Protein AF-A0A537PFK3-F1 (afdb_monomer_lite)

Secondary structure (DSSP, 8-state):
-TTSTT--HHHHHHHHHHSTT--EEEE-SSS-EEEE-SS--TTHHHHHTTS----HHHHHHH-SHHHHHHS---SSSEEEEEEETTTEEEEEE-TT-S-GGG--S-SEEEE-----HHHHHHHHHTTS-S-----

Radius of gyration: 18.57 Å; chains: 1; bounding box: 40×32×50 Å

pLDDT: mean 91.66, std 5.17, range [58.5, 97.69]

Structure (mmCIF, N/CA/C/O backbone):
data_AF-A0A537PFK3-F1
#
_entry.id   AF-A0A537PFK3-F1
#
loop_
_atom_site.group_PDB
_atom_site.id
_atom_site.type_symbol
_atom_site.label_atom_id
_atom_site.label_alt_id
_atom_site.label_comp_id
_atom_site.label_asym_id
_atom_site.label_entity_id
_atom_site.label_seq_id
_atom_site.pdbx_PDB_ins_code
_atom_site.Cartn_x
_atom_site.Cartn_y
_atom_site.Cartn_z
_atom_site.occupancy
_atom_site.B_iso_or_equiv
_atom_site.auth_seq_id
_atom_site.auth_comp_id
_atom_site.auth_asym_id
_atom_site.auth_atom_id
_atom_site.pdbx_PDB_model_num
ATOM 1 N N . LYS A 1 1 ? 8.183 2.329 -17.391 1.00 80.69 1 LYS A N 1
ATOM 2 C CA . LYS A 1 1 ? 9.171 3.002 -18.268 1.00 80.69 1 LYS A CA 1
ATOM 3 C C . LYS A 1 1 ? 9.012 4.515 -18.135 1.00 80.69 1 LYS A C 1
ATOM 5 O O . LYS A 1 1 ? 7.921 4.933 -17.769 1.00 80.69 1 LYS A O 1
ATOM 10 N N . GLN A 1 2 ? 10.071 5.296 -18.363 1.00 86.38 2 GLN A N 1
ATOM 11 C CA . GLN A 1 2 ? 10.073 6.755 -18.143 1.00 86.38 2 GLN A CA 1
ATOM 12 C C . GLN A 1 2 ? 9.188 7.530 -19.134 1.00 86.38 2 GLN A C 1
ATOM 14 O O . GLN A 1 2 ? 8.709 8.609 -18.820 1.00 86.38 2 GLN A O 1
ATOM 19 N N . ASP A 1 3 ? 8.950 6.952 -20.307 1.00 89.25 3 ASP A N 1
ATOM 20 C CA . ASP A 1 3 ? 8.106 7.461 -21.391 1.00 89.25 3 ASP A CA 1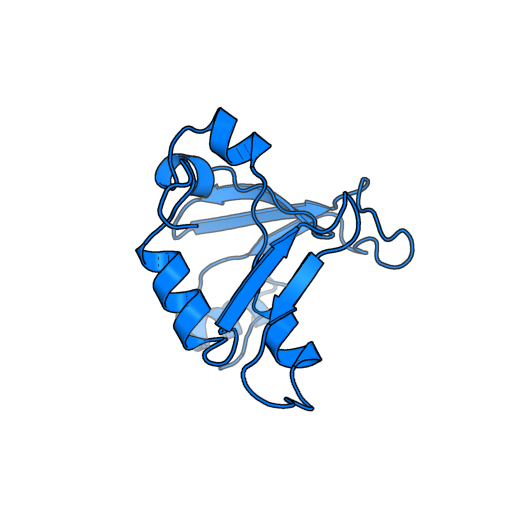
ATOM 21 C C . ASP A 1 3 ? 6.618 7.097 -21.240 1.00 89.25 3 ASP A C 1
ATOM 23 O O . ASP A 1 3 ? 5.791 7.504 -22.052 1.00 89.25 3 ASP A O 1
ATOM 27 N N . ALA A 1 4 ? 6.251 6.316 -20.219 1.00 88.75 4 ALA A N 1
ATOM 28 C CA . ALA A 1 4 ? 4.863 5.933 -20.003 1.00 88.75 4 ALA A CA 1
ATOM 29 C C . ALA A 1 4 ? 4.039 7.130 -19.483 1.00 88.75 4 ALA A C 1
ATOM 31 O O . ALA A 1 4 ? 4.519 7.856 -18.613 1.00 88.75 4 ALA A O 1
ATOM 32 N N . PRO A 1 5 ? 2.776 7.310 -19.917 1.00 88.75 5 PRO A N 1
ATOM 33 C CA . PRO A 1 5 ? 1.929 8.416 -19.455 1.00 88.75 5 PRO A CA 1
ATOM 34 C C . PRO A 1 5 ? 1.646 8.365 -17.945 1.00 88.75 5 PRO A C 1
ATOM 36 O O . PRO A 1 5 ? 1.421 9.392 -17.315 1.00 88.75 5 PRO A O 1
ATOM 39 N N . GLN A 1 6 ? 1.702 7.171 -17.356 1.00 89.75 6 GLN A N 1
ATOM 40 C CA . GLN A 1 6 ? 1.623 6.929 -15.919 1.00 89.75 6 GLN A CA 1
ATOM 41 C C . GLN A 1 6 ? 2.996 6.901 -15.230 1.00 89.75 6 GLN A C 1
ATOM 43 O O . GLN A 1 6 ? 3.135 6.321 -14.160 1.00 89.75 6 GLN A O 1
ATOM 48 N N . PHE A 1 7 ? 4.062 7.436 -15.822 1.00 90.19 7 PHE A N 1
ATOM 49 C CA . PHE A 1 7 ? 5.342 7.474 -15.122 1.00 90.19 7 PHE A CA 1
ATOM 50 C C . PHE A 1 7 ? 5.272 8.437 -13.925 1.00 90.19 7 PHE A C 1
ATOM 52 O O . PHE A 1 7 ? 4.854 9.584 -14.055 1.00 90.19 7 PHE A O 1
ATOM 59 N N . ASP A 1 8 ? 5.668 7.951 -12.750 1.00 89.44 8 ASP A N 1
ATOM 60 C CA . ASP A 1 8 ? 5.728 8.709 -11.500 1.00 89.44 8 ASP A CA 1
ATOM 61 C C . ASP A 1 8 ? 7.193 8.791 -11.046 1.00 89.44 8 ASP A C 1
ATOM 63 O O . ASP A 1 8 ? 7.712 7.803 -10.515 1.00 89.44 8 ASP A O 1
ATOM 67 N N . PRO A 1 9 ? 7.900 9.914 -11.279 1.00 88.94 9 PRO A N 1
ATOM 68 C CA . PRO A 1 9 ? 9.322 10.003 -10.961 1.00 88.94 9 PRO A CA 1
ATOM 69 C C . PRO A 1 9 ? 9.636 9.800 -9.464 1.00 88.94 9 PRO A C 1
ATOM 71 O O . PRO A 1 9 ? 10.529 8.998 -9.170 1.00 88.94 9 PRO A O 1
ATOM 74 N N . PRO A 1 10 ? 8.918 10.436 -8.510 1.00 87.19 10 PRO A N 1
ATOM 75 C CA . PRO A 1 10 ? 9.090 10.157 -7.083 1.00 87.19 10 PRO A CA 1
ATOM 76 C C . PRO A 1 10 ? 8.938 8.677 -6.710 1.00 87.19 10 PRO A C 1
ATOM 78 O O . PRO A 1 10 ? 9.822 8.116 -6.058 1.00 87.19 10 PRO A O 1
ATOM 81 N N . ASN A 1 11 ? 7.856 8.017 -7.137 1.00 85.12 11 ASN A N 1
ATOM 82 C CA . ASN A 1 11 ? 7.638 6.610 -6.781 1.00 85.12 11 ASN A CA 1
ATOM 83 C C . ASN A 1 11 ? 8.605 5.663 -7.511 1.00 85.12 11 ASN A C 1
ATOM 85 O O . ASN A 1 11 ? 9.026 4.655 -6.939 1.00 85.12 11 ASN A O 1
ATOM 89 N N . ALA A 1 12 ? 9.024 5.997 -8.735 1.00 87.06 12 ALA A N 1
ATOM 90 C CA . ALA A 1 12 ? 10.043 5.237 -9.454 1.00 87.06 12 ALA A CA 1
ATOM 91 C C . ALA A 1 12 ? 11.392 5.241 -8.715 1.00 87.06 12 ALA A C 1
ATOM 93 O O . ALA A 1 12 ? 12.040 4.198 -8.635 1.00 87.06 12 ALA A O 1
ATOM 94 N N . ALA A 1 13 ? 11.794 6.372 -8.125 1.00 86.81 13 ALA A N 1
ATOM 95 C CA . ALA A 1 13 ? 13.020 6.450 -7.329 1.00 86.81 13 ALA A CA 1
ATOM 96 C C . ALA A 1 13 ? 12.957 5.557 -6.075 1.00 86.81 13 ALA A C 1
ATOM 98 O O . ALA A 1 13 ? 13.925 4.863 -5.760 1.00 86.81 13 ALA A O 1
ATOM 99 N N . VAL A 1 14 ? 11.804 5.515 -5.396 1.00 86.56 14 VAL A N 1
ATOM 100 C CA . VAL A 1 14 ? 11.582 4.625 -4.241 1.00 86.56 14 VAL A CA 1
ATOM 101 C C . VAL A 1 14 ? 11.668 3.154 -4.649 1.00 86.56 14 VAL A C 1
ATOM 103 O O . VAL A 1 14 ? 12.290 2.363 -3.941 1.00 86.56 14 VAL A O 1
ATOM 106 N N . ALA A 1 15 ? 11.083 2.782 -5.791 1.00 84.50 15 ALA A N 1
ATOM 107 C CA . ALA A 1 15 ? 11.154 1.415 -6.303 1.00 84.50 15 ALA A CA 1
ATOM 108 C C . ALA A 1 15 ? 12.602 0.996 -6.613 1.00 84.50 15 ALA A C 1
ATOM 110 O O . ALA A 1 15 ? 13.032 -0.069 -6.184 1.00 84.50 15 ALA A O 1
ATOM 111 N N . VAL A 1 16 ? 13.391 1.860 -7.264 1.00 85.94 16 VAL A N 1
ATOM 112 C CA . VAL A 1 16 ? 14.818 1.593 -7.537 1.00 85.94 16 VAL A CA 1
ATOM 113 C C . VAL A 1 16 ? 15.623 1.425 -6.244 1.00 85.94 16 VAL A C 1
ATOM 115 O O . VAL A 1 16 ? 16.485 0.554 -6.171 1.00 85.94 16 VAL A O 1
ATOM 118 N N . ALA A 1 17 ? 15.337 2.219 -5.209 1.00 86.88 17 ALA A N 1
ATOM 119 C CA . ALA A 1 17 ? 16.017 2.094 -3.921 1.00 86.88 17 ALA A CA 1
ATOM 120 C C . ALA A 1 17 ? 15.674 0.785 -3.184 1.00 86.88 17 ALA A C 1
ATOM 122 O O . ALA A 1 17 ? 16.525 0.235 -2.485 1.00 86.88 17 ALA A O 1
ATOM 123 N N . ARG A 1 18 ? 14.440 0.284 -3.333 1.00 85.62 18 ARG A N 1
ATOM 124 C CA . ARG A 1 18 ? 13.990 -0.987 -2.737 1.00 85.62 18 ARG A CA 1
ATOM 125 C C . ARG A 1 18 ? 14.503 -2.202 -3.503 1.00 85.62 18 ARG A C 1
ATOM 127 O O . ARG A 1 18 ? 14.882 -3.189 -2.875 1.00 85.62 18 ARG A O 1
ATOM 134 N N . ASP A 1 19 ? 14.580 -2.090 -4.827 1.00 86.44 19 ASP A N 1
ATOM 135 C CA . ASP A 1 19 ? 14.958 -3.172 -5.731 1.00 86.44 19 ASP A CA 1
ATOM 136 C C . ASP A 1 19 ? 16.200 -2.843 -6.587 1.00 86.44 19 ASP A C 1
ATOM 138 O O . ASP A 1 19 ? 16.141 -2.885 -7.819 1.00 86.44 19 ASP A O 1
ATOM 142 N N . PRO A 1 20 ? 17.368 -2.558 -5.973 1.00 87.12 20 PRO A N 1
ATOM 143 C CA . PRO A 1 20 ? 18.517 -1.963 -6.670 1.00 87.12 20 PRO A CA 1
ATOM 144 C C . PRO A 1 20 ? 19.192 -2.882 -7.693 1.00 87.12 20 PRO A C 1
ATOM 146 O O . PRO A 1 20 ? 20.038 -2.437 -8.464 1.00 87.12 20 PRO A O 1
ATOM 149 N N . TYR A 1 21 ? 18.866 -4.174 -7.689 1.00 88.88 21 TYR A N 1
ATOM 150 C CA . TYR A 1 21 ? 19.472 -5.154 -8.586 1.00 88.88 21 TYR A CA 1
ATOM 151 C C . TYR A 1 21 ? 18.620 -5.478 -9.815 1.00 88.88 21 TYR A C 1
ATOM 153 O O . TYR A 1 21 ? 19.092 -6.217 -10.678 1.00 88.88 21 TYR A O 1
ATOM 161 N N . VAL A 1 22 ? 17.404 -4.932 -9.921 1.00 89.94 22 VAL A N 1
ATOM 162 C CA . VAL A 1 22 ? 16.589 -5.078 -11.131 1.00 89.94 22 VAL A CA 1
ATOM 163 C C . VAL A 1 22 ? 17.219 -4.234 -12.241 1.00 89.94 22 VAL A C 1
ATOM 165 O O . VAL A 1 22 ? 17.081 -3.014 -12.270 1.00 89.94 22 VAL A O 1
ATOM 168 N N . ALA A 1 23 ? 17.926 -4.889 -13.161 1.00 90.31 23 ALA A N 1
ATOM 169 C CA . ALA A 1 23 ? 18.594 -4.246 -14.295 1.00 90.31 23 ALA A CA 1
ATOM 170 C C . ALA A 1 23 ? 17.635 -3.967 -15.461 1.00 90.31 23 ALA A C 1
ATOM 172 O O . ALA A 1 23 ? 17.873 -3.072 -16.271 1.00 90.31 23 ALA A O 1
ATOM 173 N N . GLY A 1 24 ? 16.544 -4.724 -15.559 1.00 89.75 24 GLY A N 1
ATOM 174 C CA . GLY A 1 24 ? 15.538 -4.527 -16.592 1.00 89.75 24 GLY A CA 1
ATOM 175 C C 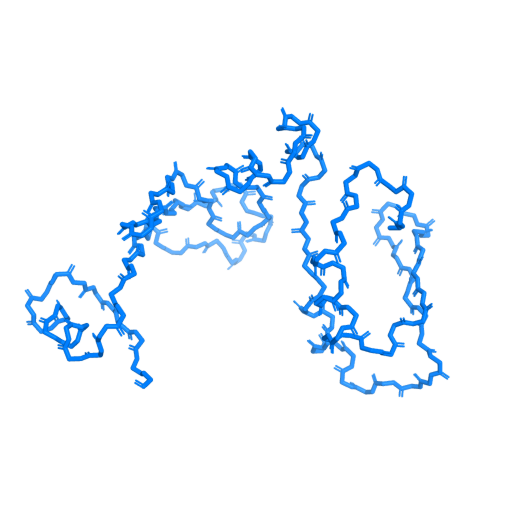. GLY A 1 24 ? 14.324 -5.419 -16.395 1.00 89.75 24 GLY A C 1
ATOM 176 O O . GLY A 1 24 ? 14.346 -6.365 -15.612 1.00 89.75 24 GLY A O 1
ATOM 177 N N . TYR A 1 25 ? 13.255 -5.112 -17.120 1.00 91.69 25 TYR A N 1
ATOM 178 C CA . TYR A 1 25 ? 12.056 -5.936 -17.170 1.00 91.69 25 TYR A CA 1
ATOM 179 C C . TYR A 1 25 ? 11.388 -5.823 -18.538 1.00 91.69 25 TYR A C 1
ATOM 181 O O . TYR A 1 25 ? 11.443 -4.772 -19.188 1.00 91.69 25 TYR A O 1
ATOM 189 N N . ARG A 1 26 ? 10.718 -6.890 -18.972 1.00 93.94 26 ARG A N 1
ATOM 190 C CA . ARG A 1 26 ? 9.884 -6.873 -20.179 1.00 93.94 26 ARG A CA 1
ATOM 191 C C . ARG A 1 26 ? 8.694 -7.813 -20.053 1.00 93.94 26 ARG A C 1
ATOM 193 O O . ARG A 1 26 ? 8.761 -8.841 -19.387 1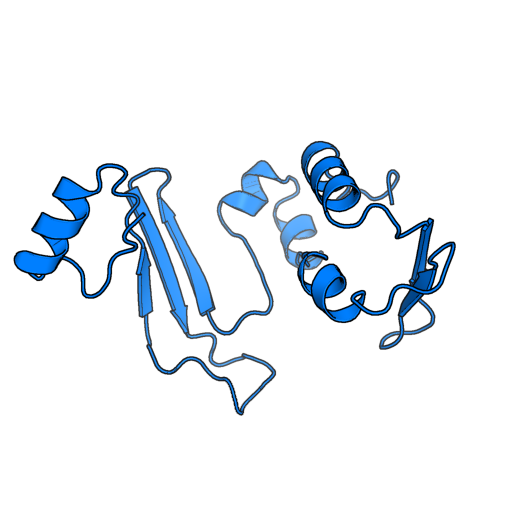.00 93.94 26 ARG A O 1
ATOM 200 N N . LYS A 1 27 ? 7.605 -7.452 -20.731 1.00 94.50 27 LYS A N 1
ATOM 201 C CA . LYS A 1 27 ? 6.480 -8.356 -20.978 1.00 94.50 27 LYS A CA 1
ATOM 202 C C . LYS A 1 27 ? 6.936 -9.417 -21.983 1.00 94.50 27 LYS A C 1
ATOM 204 O O . LYS A 1 27 ? 7.484 -9.047 -23.022 1.00 94.50 27 LYS A O 1
ATOM 209 N N . ILE A 1 28 ? 6.709 -10.690 -21.672 1.00 97.62 28 ILE A N 1
ATOM 210 C CA . ILE A 1 28 ? 6.894 -11.801 -22.615 1.00 97.62 28 ILE A CA 1
ATOM 211 C C . ILE A 1 28 ? 5.546 -12.127 -23.265 1.00 97.62 28 ILE A C 1
ATOM 213 O O . ILE A 1 28 ? 5.433 -12.103 -24.487 1.00 97.62 28 ILE A O 1
ATOM 217 N N . ASP A 1 29 ? 4.509 -12.313 -22.445 1.00 96.56 29 ASP A N 1
ATOM 218 C CA . ASP A 1 29 ? 3.119 -12.521 -22.863 1.00 96.56 29 ASP A CA 1
ATOM 219 C C . ASP A 1 29 ? 2.147 -11.966 -21.797 1.00 96.56 29 ASP A C 1
ATOM 221 O O . ASP A 1 29 ? 2.545 -11.164 -20.950 1.00 96.56 29 ASP A O 1
ATOM 225 N N . ASP A 1 30 ? 0.857 -12.304 -21.871 1.00 95.25 30 ASP A N 1
ATOM 226 C CA . ASP A 1 30 ? -0.178 -11.774 -20.969 1.00 95.25 30 ASP A CA 1
ATOM 227 C C . ASP A 1 30 ? -0.044 -12.234 -19.508 1.00 95.25 30 ASP A C 1
ATOM 229 O O . ASP A 1 30 ? -0.539 -11.547 -18.614 1.00 95.25 30 ASP A O 1
ATOM 233 N N . TRP A 1 31 ? 0.653 -13.343 -19.258 1.00 95.38 31 TRP A N 1
ATOM 234 C CA . TRP A 1 31 ? 0.829 -13.944 -17.931 1.00 95.38 31 TRP A CA 1
ATOM 235 C C . TRP A 1 31 ? 2.296 -14.086 -17.516 1.00 95.38 31 TRP A C 1
ATOM 237 O O . TRP A 1 31 ? 2.579 -14.467 -16.380 1.00 95.38 31 TRP A O 1
ATOM 247 N N . THR A 1 32 ? 3.225 -13.730 -18.403 1.00 95.69 32 THR A N 1
ATOM 248 C CA . THR A 1 32 ? 4.661 -13.884 -18.188 1.00 95.69 32 THR A CA 1
ATOM 249 C C . THR A 1 32 ? 5.386 -12.550 -18.314 1.00 95.69 32 THR A C 1
ATOM 251 O O . THR A 1 32 ? 5.328 -11.860 -19.339 1.00 95.69 32 THR A O 1
ATOM 254 N N . ILE A 1 33 ? 6.154 -12.220 -17.279 1.00 94.19 33 ILE A N 1
ATOM 255 C CA . ILE A 1 33 ? 7.132 -11.133 -17.297 1.00 94.19 33 ILE A CA 1
ATOM 256 C C . ILE A 1 33 ? 8.534 -11.700 -17.099 1.00 94.19 33 ILE A C 1
ATOM 258 O O . ILE A 1 33 ? 8.733 -12.665 -16.364 1.00 94.19 33 ILE A O 1
ATOM 262 N N . GLU A 1 34 ? 9.512 -11.070 -17.732 1.00 94.31 34 GLU A N 1
ATOM 263 C CA . GLU A 1 34 ? 10.926 -11.305 -17.467 1.00 94.31 34 GLU A CA 1
ATOM 264 C C . GLU A 1 34 ? 11.466 -10.143 -16.634 1.00 94.31 34 GLU A C 1
ATOM 266 O O . GLU A 1 34 ? 11.217 -8.978 -16.955 1.00 94.31 34 GLU A O 1
ATOM 271 N N . ILE A 1 35 ? 12.216 -10.467 -15.580 1.00 93.12 35 ILE A N 1
ATOM 272 C CA . ILE A 1 35 ? 12.969 -9.509 -14.771 1.00 93.12 35 ILE A CA 1
ATOM 273 C C . ILE A 1 35 ? 14.440 -9.914 -14.839 1.00 93.12 35 ILE A C 1
ATOM 275 O O . ILE A 1 35 ? 14.811 -11.020 -14.444 1.00 93.12 35 ILE A O 1
ATOM 279 N N . ALA A 1 36 ? 15.273 -9.020 -15.361 1.00 93.56 36 ALA A N 1
ATOM 280 C CA . ALA A 1 36 ? 16.700 -9.236 -15.526 1.00 93.56 36 ALA A CA 1
ATOM 281 C C . ALA A 1 36 ? 17.457 -8.707 -14.305 1.00 93.56 36 ALA A C 1
ATOM 283 O O . ALA A 1 36 ? 17.327 -7.539 -13.939 1.00 93.56 36 ALA A O 1
ATOM 284 N N . ASN A 1 37 ? 18.293 -9.562 -13.720 1.00 92.62 37 ASN A N 1
ATOM 285 C CA . ASN A 1 37 ? 19.215 -9.215 -12.644 1.00 92.62 37 ASN A CA 1
ATOM 286 C C . ASN A 1 37 ? 20.654 -9.464 -13.128 1.00 92.62 37 ASN A C 1
ATOM 288 O O . ASN A 1 37 ? 20.893 -10.467 -13.801 1.00 92.62 37 ASN A O 1
ATOM 292 N N . PRO A 1 38 ? 21.638 -8.618 -12.774 1.00 92.88 38 PRO A N 1
ATOM 293 C CA . PRO A 1 38 ? 23.018 -8.754 -13.253 1.00 92.88 38 PRO A CA 1
ATOM 294 C C . PRO A 1 38 ? 23.760 -9.943 -12.622 1.00 92.88 38 PRO A C 1
ATOM 296 O O . PRO A 1 38 ? 24.855 -10.296 -13.050 1.00 92.88 38 PRO A O 1
ATOM 299 N N . ARG A 1 39 ? 23.190 -10.543 -11.573 1.00 91.94 39 ARG A N 1
ATOM 300 C CA . ARG A 1 39 ? 23.730 -11.688 -10.835 1.00 91.94 39 ARG A CA 1
ATOM 301 C C . ARG A 1 39 ? 22.591 -12.480 -10.183 1.00 91.94 39 ARG A C 1
ATOM 303 O O . ARG A 1 39 ? 21.509 -11.920 -10.008 1.00 91.94 39 ARG A O 1
ATOM 310 N N . PRO A 1 40 ? 22.818 -13.735 -9.758 1.00 92.25 40 PRO A N 1
ATOM 311 C CA . PRO A 1 40 ? 21.857 -14.471 -8.942 1.00 92.25 40 PRO A CA 1
ATOM 312 C C . PRO A 1 40 ? 21.548 -13.757 -7.616 1.00 92.25 40 PRO A C 1
ATOM 314 O O . PRO A 1 40 ? 22.453 -13.274 -6.929 1.00 92.25 40 PRO A O 1
ATOM 317 N N . ILE A 1 41 ? 20.264 -13.716 -7.245 1.00 91.62 41 ILE A N 1
ATOM 318 C CA . ILE A 1 41 ? 19.765 -13.104 -6.005 1.00 91.62 41 ILE A CA 1
ATOM 319 C C . ILE A 1 41 ? 18.828 -14.105 -5.326 1.00 91.62 41 ILE A C 1
ATOM 321 O O . ILE A 1 41 ? 17.664 -14.234 -5.696 1.00 91.62 41 ILE A O 1
ATOM 325 N N . SER A 1 42 ? 19.327 -14.824 -4.321 1.00 92.56 42 SER A N 1
ATOM 326 C CA . SER A 1 42 ? 18.564 -15.878 -3.631 1.00 92.56 42 SER A CA 1
ATOM 327 C C . SER A 1 42 ? 17.318 -15.360 -2.907 1.00 92.56 42 SER A C 1
ATOM 329 O O . SER A 1 42 ? 16.325 -16.070 -2.796 1.00 92.56 42 SER A O 1
ATOM 331 N N . TYR A 1 43 ? 17.344 -14.111 -2.443 1.00 91.00 43 TYR A N 1
ATOM 332 C CA . TYR A 1 43 ? 16.240 -13.474 -1.726 1.00 91.00 43 TYR A CA 1
ATOM 333 C C . TYR A 1 43 ? 15.323 -12.638 -2.638 1.00 91.00 43 TYR A C 1
ATOM 335 O O . TYR A 1 43 ? 14.469 -11.904 -2.136 1.00 91.00 43 TYR A O 1
ATOM 343 N N . PHE A 1 44 ? 15.458 -12.769 -3.966 1.00 89.31 44 PHE A N 1
ATOM 344 C CA . PHE A 1 44 ? 14.629 -12.056 -4.940 1.00 89.31 44 PHE A CA 1
ATOM 345 C C . PHE A 1 44 ? 13.115 -12.208 -4.706 1.00 89.31 44 PHE A C 1
ATOM 347 O O . PHE A 1 44 ? 12.423 -11.201 -4.818 1.00 89.31 44 PHE A O 1
ATOM 354 N N . PRO A 1 45 ? 12.566 -13.377 -4.309 1.00 90.19 45 PRO A N 1
ATOM 355 C CA . PRO A 1 45 ? 11.134 -13.482 -4.018 1.00 90.19 45 PRO A CA 1
ATOM 356 C C . PRO A 1 45 ? 10.644 -12.512 -2.934 1.00 90.19 45 PRO A C 1
ATOM 358 O O . PRO A 1 45 ? 9.533 -12.003 -3.03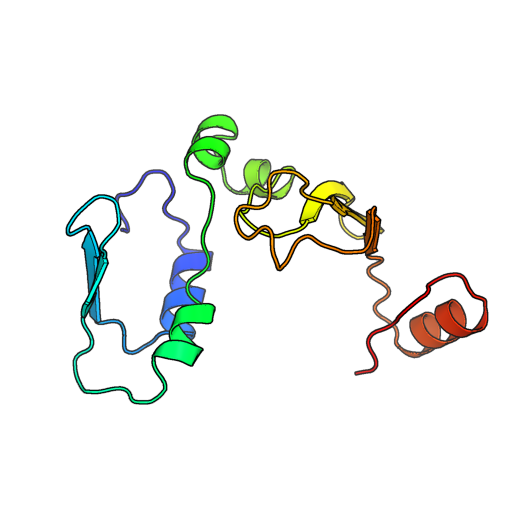2 1.00 90.19 45 PRO A O 1
ATOM 361 N N . ASN A 1 46 ? 11.476 -12.213 -1.930 1.00 90.06 46 ASN A N 1
ATOM 362 C CA . ASN A 1 46 ? 11.139 -11.218 -0.910 1.00 90.06 46 ASN A CA 1
ATOM 363 C C . ASN A 1 46 ? 11.218 -9.796 -1.474 1.00 90.06 46 ASN A C 1
ATOM 365 O O . ASN A 1 46 ? 10.333 -8.988 -1.208 1.00 90.06 46 ASN A O 1
ATOM 369 N N . MET A 1 47 ? 12.238 -9.504 -2.288 1.00 87.44 47 MET A N 1
ATOM 370 C CA . MET A 1 47 ? 12.364 -8.221 -2.993 1.00 87.44 47 MET A CA 1
ATOM 371 C C . MET A 1 47 ? 11.151 -7.951 -3.890 1.00 87.44 47 MET A C 1
ATOM 373 O O . MET A 1 47 ? 10.525 -6.907 -3.781 1.00 87.44 47 MET A O 1
ATOM 377 N N . ALA A 1 48 ? 10.720 -8.945 -4.669 1.00 87.69 48 ALA A N 1
ATOM 378 C CA . ALA A 1 48 ? 9.604 -8.827 -5.604 1.00 87.69 48 ALA A CA 1
ATOM 379 C C . ALA A 1 48 ? 8.279 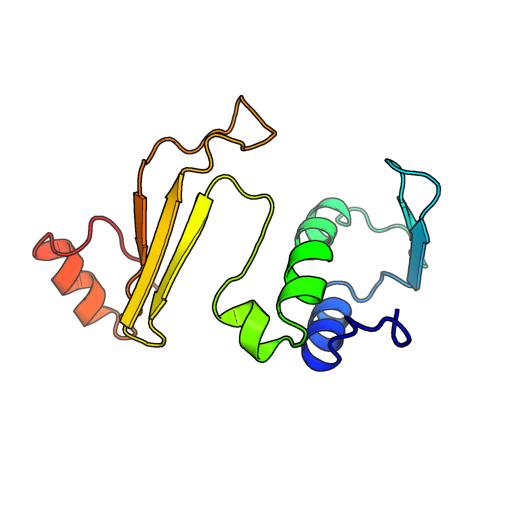-8.378 -4.953 1.00 87.69 48 ALA A C 1
ATOM 381 O O . ALA A 1 48 ? 7.437 -7.798 -5.634 1.00 87.69 48 ALA A O 1
ATOM 382 N N . THR A 1 49 ? 8.092 -8.590 -3.643 1.00 89.06 49 THR A N 1
ATOM 383 C CA . THR A 1 49 ? 6.916 -8.085 -2.904 1.00 89.06 49 THR A CA 1
ATOM 384 C C . THR A 1 49 ? 6.856 -6.556 -2.809 1.00 89.06 49 THR A C 1
ATOM 386 O O . THR A 1 49 ? 5.784 -5.996 -2.578 1.00 89.06 49 THR A O 1
ATOM 389 N N . TRP A 1 50 ? 7.983 -5.878 -3.033 1.00 85.44 50 TRP A N 1
ATOM 390 C CA . TRP A 1 50 ? 8.102 -4.421 -3.061 1.00 85.44 50 TRP A CA 1
ATOM 391 C C . TRP A 1 50 ? 7.883 -3.810 -4.446 1.00 85.44 50 TRP A C 1
ATOM 393 O O . TRP A 1 50 ? 7.774 -2.586 -4.557 1.00 85.44 50 TRP A O 1
ATOM 403 N N . ILE A 1 51 ? 7.702 -4.642 -5.475 1.00 85.69 51 ILE A N 1
ATOM 404 C CA . ILE A 1 51 ? 7.211 -4.209 -6.781 1.00 85.69 51 ILE A CA 1
ATOM 405 C C . ILE A 1 51 ? 5.710 -3.944 -6.633 1.00 85.69 51 ILE A C 1
ATOM 407 O O . ILE A 1 51 ? 4.877 -4.848 -6.682 1.00 85.69 51 ILE A O 1
ATOM 411 N N . LEU A 1 52 ? 5.349 -2.684 -6.399 1.00 84.38 52 LEU A N 1
ATOM 412 C CA . LEU A 1 52 ? 3.960 -2.281 -6.178 1.00 84.38 52 LEU A CA 1
ATOM 413 C C . LEU A 1 52 ? 3.205 -2.136 -7.503 1.00 84.38 52 LEU A C 1
ATOM 415 O O . LEU A 1 52 ? 3.737 -1.647 -8.498 1.00 84.38 52 LEU A O 1
ATOM 419 N N . HIS A 1 53 ? 1.943 -2.562 -7.504 1.00 84.94 53 HIS A N 1
ATOM 420 C CA . HIS A 1 53 ? 1.100 -2.607 -8.695 1.00 84.94 53 HIS A CA 1
ATOM 421 C C . HIS A 1 53 ? -0.028 -1.582 -8.578 1.00 84.94 53 HIS A C 1
ATOM 423 O O . HIS A 1 53 ? -0.678 -1.468 -7.538 1.00 84.94 53 HIS A O 1
ATOM 429 N N . VAL A 1 54 ? -0.287 -0.864 -9.667 1.00 84.38 54 VAL A N 1
ATOM 430 C CA . VAL A 1 54 ? -1.317 0.179 -9.763 1.00 84.38 54 VAL A CA 1
ATOM 431 C C . VAL A 1 54 ? -2.216 -0.102 -10.958 1.00 84.38 54 VAL A C 1
ATOM 433 O O . VAL A 1 54 ? -1.744 -0.560 -11.998 1.00 84.38 54 VAL A O 1
ATOM 436 N N . SER A 1 55 ? -3.518 0.155 -10.822 1.00 89.06 55 SER A N 1
ATOM 437 C CA . SER A 1 55 ? -4.471 -0.061 -11.914 1.00 89.06 55 SER A CA 1
ATOM 438 C C . SER A 1 55 ? -4.280 0.982 -13.027 1.00 89.06 55 SER A C 1
ATOM 440 O O . SER A 1 55 ? -4.579 2.161 -12.801 1.00 89.06 55 SER A O 1
ATOM 442 N N . PRO A 1 56 ? -3.856 0.585 -14.246 1.00 88.19 56 PRO A N 1
ATOM 443 C CA . PRO A 1 56 ? -3.713 1.522 -15.360 1.00 88.19 56 PRO A CA 1
ATOM 444 C C . PRO A 1 56 ? -5.068 2.101 -15.782 1.00 88.19 56 PRO A C 1
ATOM 446 O O . PRO A 1 56 ? -5.154 3.269 -16.147 1.00 88.19 56 PRO A O 1
ATOM 449 N N . THR A 1 57 ? -6.147 1.321 -15.663 1.00 92.19 57 THR A N 1
ATOM 450 C CA . THR A 1 57 ? -7.515 1.781 -15.932 1.00 92.19 57 THR A CA 1
ATOM 451 C C . THR A 1 57 ? -7.938 2.885 -14.971 1.00 92.19 57 THR A C 1
ATOM 453 O O . THR A 1 57 ? -8.594 3.833 -15.391 1.00 92.19 57 THR A O 1
ATOM 456 N N . GLN A 1 58 ? -7.576 2.783 -13.688 1.00 92.19 58 GLN A N 1
ATOM 457 C CA . GLN A 1 58 ? -7.913 3.826 -12.723 1.00 92.19 58 GLN A CA 1
ATOM 458 C C . GLN A 1 58 ? -7.092 5.092 -12.971 1.00 92.19 58 GLN A C 1
ATOM 460 O O . GLN A 1 58 ? -7.665 6.175 -12.977 1.00 92.19 58 GLN A O 1
ATOM 465 N N . PHE A 1 59 ? -5.795 4.963 -13.266 1.00 92.69 59 PHE A N 1
ATOM 466 C CA . PHE A 1 59 ? -4.974 6.115 -13.642 1.00 92.69 59 PHE A CA 1
ATOM 467 C C . PHE A 1 59 ? -5.508 6.817 -14.899 1.00 92.69 59 PHE A C 1
ATOM 469 O O . PHE A 1 59 ? -5.639 8.036 -14.910 1.00 92.69 59 PHE A O 1
ATOM 476 N N . ALA A 1 60 ? -5.895 6.063 -15.933 1.00 93.25 60 ALA A N 1
ATOM 477 C CA . ALA A 1 60 ? -6.482 6.629 -17.148 1.00 93.25 60 ALA A CA 1
ATOM 478 C C . ALA A 1 60 ? -7.796 7.386 -16.880 1.00 93.25 60 ALA A C 1
ATOM 480 O O . ALA A 1 60 ? -8.073 8.382 -17.540 1.00 93.25 60 ALA A O 1
ATOM 481 N N . LYS A 1 61 ? -8.593 6.939 -15.899 1.00 93.81 61 LYS A N 1
ATOM 482 C CA . LYS A 1 61 ? -9.820 7.630 -15.473 1.00 93.81 61 LYS A CA 1
ATOM 483 C C . LYS A 1 61 ? -9.537 8.912 -14.691 1.00 93.81 61 LYS A C 1
ATOM 485 O O . LYS A 1 61 ? -10.273 9.878 -14.852 1.00 93.81 61 LYS A O 1
ATOM 490 N N . THR A 1 62 ? -8.523 8.919 -13.824 1.00 92.50 62 THR A N 1
ATOM 491 C CA . THR A 1 62 ? -8.219 10.070 -12.957 1.00 92.50 62 THR A CA 1
ATOM 492 C C . THR A 1 62 ? -7.293 11.094 -13.612 1.00 92.50 62 THR A C 1
ATOM 494 O O . THR A 1 62 ? -7.270 12.247 -13.191 1.00 92.50 62 THR A O 1
ATOM 497 N N . GLY A 1 63 ? -6.502 10.691 -14.609 1.00 91.12 63 GLY A N 1
ATOM 498 C CA . GLY A 1 63 ? -5.619 11.555 -15.402 1.00 91.12 63 GLY A CA 1
ATOM 499 C C . GLY A 1 63 ? -4.401 12.120 -14.659 1.00 91.12 63 GLY A C 1
ATOM 500 O O . GLY A 1 63 ? -3.524 12.708 -15.284 1.00 91.12 63 GLY A O 1
ATOM 501 N N . SER A 1 64 ? -4.318 11.952 -13.338 1.00 92.00 64 SER A N 1
ATOM 502 C CA . SER A 1 64 ? -3.178 12.374 -12.522 1.00 92.00 64 SER A CA 1
ATOM 503 C C . SER A 1 64 ? -3.017 11.506 -11.274 1.00 92.00 64 SER A C 1
ATOM 505 O O . SER A 1 64 ? -3.978 10.902 -10.784 1.00 92.00 64 SER A O 1
ATOM 507 N N . TRP A 1 65 ? -1.802 11.496 -10.720 1.00 89.81 65 TRP A N 1
ATOM 508 C CA . TRP A 1 65 ? -1.487 10.810 -9.464 1.00 89.81 65 TRP A CA 1
ATOM 509 C C . TRP A 1 65 ? -2.161 11.442 -8.240 1.00 89.81 65 TRP A C 1
ATOM 511 O O . TRP A 1 65 ? -2.533 10.728 -7.310 1.00 89.81 65 TRP A O 1
ATOM 521 N N . ALA A 1 66 ? -2.390 12.758 -8.258 1.00 88.88 66 ALA A N 1
ATOM 522 C CA . ALA A 1 66 ? -3.094 13.462 -7.187 1.00 88.88 66 ALA A CA 1
ATOM 523 C C . ALA A 1 66 ? -4.567 13.032 -7.090 1.00 88.88 66 ALA A C 1
ATOM 525 O O . ALA A 1 66 ? -5.059 12.753 -5.997 1.00 88.88 66 ALA A O 1
ATOM 526 N N . GLU A 1 67 ? -5.260 12.920 -8.227 1.00 89.25 67 GLU A N 1
ATOM 527 C CA . GLU A 1 67 ? -6.641 12.424 -8.254 1.00 89.25 67 GLU A CA 1
ATOM 528 C C . GLU A 1 67 ? -6.708 10.907 -8.030 1.00 89.25 67 GLU A C 1
ATOM 530 O O . GLU A 1 67 ? -7.606 10.429 -7.335 1.00 89.25 67 GLU A O 1
ATOM 535 N N . PHE A 1 68 ? -5.723 10.144 -8.522 1.00 89.56 68 PHE A N 1
ATOM 536 C CA . PHE A 1 68 ? -5.612 8.711 -8.226 1.00 89.56 68 PHE A CA 1
ATOM 537 C C . PHE A 1 68 ? -5.541 8.451 -6.716 1.00 89.56 68 PHE A C 1
ATOM 539 O O . PHE A 1 68 ? -6.225 7.562 -6.215 1.00 89.56 68 PHE A O 1
ATOM 546 N N . ALA A 1 69 ? -4.760 9.241 -5.973 1.00 85.06 69 ALA A N 1
ATOM 547 C CA . ALA A 1 69 ? -4.589 9.074 -4.530 1.00 85.06 69 ALA A CA 1
ATOM 548 C C . ALA A 1 69 ? -5.888 9.262 -3.722 1.00 85.06 69 ALA A C 1
ATOM 550 O O . ALA A 1 69 ? -5.997 8.739 -2.613 1.00 85.06 69 ALA A O 1
ATOM 551 N N . LYS A 1 70 ? -6.886 9.970 -4.266 1.00 84.44 70 LYS A N 1
ATOM 552 C CA . LYS A 1 70 ? -8.203 10.144 -3.626 1.00 84.44 70 LYS A CA 1
ATOM 553 C C . LYS A 1 70 ? -9.118 8.934 -3.817 1.00 84.44 70 LYS A C 1
ATOM 555 O O . LYS A 1 70 ? -10.004 8.707 -2.998 1.00 84.44 70 LYS A O 1
ATOM 560 N N . ALA A 1 71 ? -8.906 8.166 -4.883 1.00 84.00 71 ALA A N 1
ATOM 561 C CA . ALA A 1 71 ? -9.678 6.973 -5.216 1.00 84.00 71 ALA A CA 1
ATOM 562 C C . ALA A 1 71 ? -8.751 5.864 -5.752 1.00 84.00 71 ALA A C 1
ATOM 564 O O . ALA A 1 71 ? -8.831 5.503 -6.932 1.00 84.00 71 ALA A O 1
ATOM 565 N N . PRO A 1 72 ? -7.835 5.339 -4.919 1.00 84.75 72 PRO A N 1
ATOM 566 C CA . PRO A 1 72 ? -6.862 4.355 -5.366 1.00 84.75 72 PRO A CA 1
ATOM 567 C C . PRO A 1 72 ? -7.542 3.016 -5.670 1.00 84.75 72 PRO A C 1
ATOM 569 O O . PRO A 1 72 ? -8.446 2.578 -4.957 1.00 84.75 72 PRO A O 1
ATOM 572 N N . ALA A 1 73 ? -7.064 2.330 -6.708 1.00 88.56 73 ALA A N 1
ATOM 573 C CA . ALA A 1 73 ? -7.532 0.997 -7.074 1.00 88.56 73 ALA A CA 1
ATOM 574 C C . ALA A 1 73 ? -6.371 -0.003 -7.066 1.00 88.56 73 ALA A C 1
ATOM 576 O O . ALA A 1 73 ? -5.402 0.148 -7.814 1.00 88.56 73 ALA A O 1
ATOM 577 N N . GLY A 1 74 ? -6.508 -1.037 -6.236 1.00 89.38 74 GLY A N 1
ATOM 578 C CA . GLY A 1 74 ? -5.586 -2.166 -6.140 1.00 89.38 74 GLY A CA 1
ATOM 579 C C . GLY A 1 74 ? -6.304 -3.503 -6.321 1.00 89.38 74 GLY A C 1
ATOM 580 O O . GLY A 1 74 ? -7.521 -3.554 -6.494 1.00 89.38 74 GLY A O 1
ATOM 581 N N . SER A 1 75 ? -5.543 -4.593 -6.264 1.00 91.88 75 SER A N 1
ATOM 582 C CA . SER A 1 75 ? -6.039 -5.964 -6.447 1.00 91.88 75 SER A CA 1
ATOM 583 C C . SER A 1 75 ? -6.217 -6.740 -5.138 1.00 91.88 75 SER A C 1
ATOM 585 O O . SER A 1 75 ? -6.478 -7.936 -5.189 1.00 91.88 75 SER A O 1
ATOM 587 N N . GLY A 1 76 ? -6.064 -6.088 -3.980 1.00 93.25 76 GLY A N 1
ATOM 588 C CA . GLY A 1 76 ? -6.073 -6.724 -2.661 1.00 93.25 76 GLY A CA 1
ATOM 589 C C . GLY A 1 76 ? -7.452 -7.192 -2.158 1.00 93.25 76 GLY A C 1
ATOM 590 O O . GLY A 1 76 ? -8.483 -6.934 -2.791 1.00 93.25 76 GLY A O 1
ATOM 591 N N . PRO A 1 77 ? -7.489 -7.856 -0.984 1.00 96.06 77 PRO A N 1
ATOM 592 C CA . PRO A 1 77 ? -8.715 -8.393 -0.384 1.00 96.06 77 PRO A CA 1
ATOM 593 C C . PRO A 1 77 ? -9.621 -7.321 0.248 1.00 96.06 77 PRO A C 1
ATOM 595 O O . PRO A 1 77 ? -10.752 -7.621 0.628 1.00 96.06 77 PRO A O 1
ATOM 598 N N . PHE A 1 78 ? -9.151 -6.074 0.331 1.00 95.94 78 PHE A N 1
ATOM 599 C CA . PHE A 1 78 ? -9.926 -4.907 0.738 1.00 95.94 78 PHE A CA 1
ATOM 600 C C . PHE A 1 78 ? -9.836 -3.803 -0.322 1.00 95.94 78 PHE A C 1
ATOM 602 O O . PHE A 1 78 ? -8.801 -3.631 -0.968 1.00 95.94 78 PHE A O 1
ATOM 609 N N . LYS A 1 79 ? -10.916 -3.035 -0.473 1.00 93.75 79 LYS A N 1
ATOM 610 C CA . LYS A 1 79 ? -11.020 -1.838 -1.318 1.00 93.75 79 LYS A CA 1
ATOM 611 C C . LYS A 1 79 ? -11.090 -0.609 -0.421 1.00 93.75 79 LYS A C 1
ATOM 613 O O . LYS A 1 79 ? -11.853 -0.620 0.537 1.00 93.75 79 LYS A O 1
ATOM 618 N N . ILE A 1 80 ? -10.355 0.454 -0.740 1.00 92.38 80 ILE A N 1
ATOM 619 C CA . ILE A 1 80 ? -10.529 1.749 -0.067 1.00 92.38 80 ILE A CA 1
ATOM 620 C C . ILE A 1 80 ? -11.837 2.366 -0.576 1.00 92.38 80 ILE A C 1
ATOM 622 O O . ILE A 1 80 ? -11.983 2.596 -1.774 1.00 92.38 80 ILE A O 1
ATOM 626 N N . THR A 1 81 ? -12.793 2.602 0.321 1.00 92.25 81 THR A N 1
ATOM 627 C CA . THR A 1 81 ? -14.106 3.187 -0.008 1.00 92.25 81 THR A CA 1
ATOM 628 C C . THR A 1 81 ? -14.220 4.649 0.397 1.00 92.25 81 THR A C 1
ATOM 630 O O . THR A 1 81 ? -15.037 5.373 -0.159 1.00 92.25 81 THR A O 1
ATOM 633 N N . GLU A 1 82 ? -13.424 5.092 1.371 1.00 91.06 82 GLU A N 1
ATOM 634 C CA . GLU A 1 82 ? -13.350 6.495 1.775 1.00 91.06 82 GLU A CA 1
ATOM 635 C C . GLU A 1 82 ? -11.938 6.809 2.269 1.00 91.06 82 GLU A C 1
ATOM 637 O O . GLU A 1 82 ? -11.371 6.051 3.057 1.00 91.06 82 GLU A O 1
ATOM 642 N N . PHE A 1 83 ? -11.384 7.940 1.843 1.00 89.25 83 PHE A N 1
ATOM 643 C CA . PHE A 1 83 ? -10.118 8.446 2.352 1.00 89.25 83 PHE A CA 1
ATOM 644 C C . PHE A 1 83 ? -10.284 9.911 2.748 1.00 89.25 83 PHE A C 1
ATOM 646 O O . PHE A 1 83 ? -10.492 10.777 1.899 1.00 89.25 83 PHE A O 1
ATOM 653 N N . LYS A 1 84 ? -10.207 10.181 4.052 1.00 89.31 84 LYS A N 1
ATOM 654 C CA . LYS A 1 84 ? -10.224 11.526 4.628 1.00 89.31 84 LYS A CA 1
ATOM 655 C C . LYS A 1 84 ? -8.818 11.831 5.142 1.00 89.31 84 LYS A C 1
ATOM 657 O O . LYS A 1 84 ? -8.447 11.328 6.208 1.00 89.31 84 LYS A O 1
ATOM 662 N N . PRO A 1 85 ? -8.016 12.623 4.407 1.00 87.25 85 PRO A N 1
ATOM 663 C CA . PRO A 1 85 ? -6.644 12.926 4.795 1.00 87.25 85 PRO A CA 1
ATOM 664 C C . PRO A 1 85 ? -6.551 13.391 6.250 1.00 87.25 85 PRO A C 1
ATOM 666 O O . PRO A 1 85 ? -7.308 14.262 6.670 1.00 87.25 85 PRO A O 1
ATOM 669 N N . ARG A 1 86 ? -5.613 12.810 7.010 1.00 88.88 86 ARG A N 1
ATOM 670 C CA . ARG A 1 86 ? -5.376 13.090 8.444 1.00 88.88 86 ARG A CA 1
ATOM 671 C C . ARG A 1 86 ? -6.540 12.757 9.391 1.00 88.88 86 ARG A C 1
ATOM 673 O O . ARG A 1 86 ? -6.425 13.040 10.576 1.00 88.88 86 ARG A O 1
ATOM 680 N N . VAL A 1 87 ? -7.621 12.145 8.904 1.00 93.81 87 VAL A N 1
ATOM 681 C CA . VAL A 1 87 ? -8.804 11.806 9.710 1.00 93.81 87 VAL A CA 1
ATOM 682 C C . VAL A 1 87 ? -9.043 10.303 9.734 1.00 93.81 87 VAL A C 1
ATOM 684 O O . VAL A 1 87 ? -9.073 9.714 10.810 1.00 93.81 87 VAL A O 1
ATOM 687 N N . SER A 1 88 ? -9.214 9.667 8.574 1.00 94.38 88 SER A N 1
ATOM 688 C CA . SER A 1 88 ? -9.446 8.223 8.501 1.00 94.38 88 SER A CA 1
ATOM 689 C C . SER A 1 88 ? -9.297 7.659 7.088 1.00 94.38 88 SER A C 1
ATOM 691 O O . SER A 1 88 ? -9.423 8.369 6.089 1.00 94.38 88 SER A O 1
ATOM 693 N N . ALA A 1 89 ? -9.085 6.348 7.008 1.00 94.50 89 ALA A N 1
ATOM 694 C CA . ALA A 1 89 ? -9.279 5.565 5.795 1.00 94.50 89 ALA A CA 1
ATOM 695 C C . ALA A 1 89 ? -10.278 4.439 6.078 1.00 94.50 89 ALA A C 1
ATOM 697 O O . ALA A 1 89 ? -10.075 3.646 6.997 1.00 94.50 89 ALA A O 1
ATOM 698 N N . THR A 1 90 ? -11.348 4.359 5.292 1.00 96.00 90 THR A N 1
ATOM 699 C CA . THR A 1 90 ? -12.314 3.261 5.354 1.00 96.00 90 THR A CA 1
ATOM 700 C C . THR A 1 90 ? -12.040 2.281 4.225 1.00 96.00 90 THR A C 1
ATOM 702 O O . THR A 1 90 ? -11.970 2.668 3.056 1.00 96.00 90 THR A O 1
ATOM 705 N N . LEU A 1 91 ? -11.929 1.005 4.579 1.00 96.38 91 LEU A N 1
ATOM 706 C CA . LEU A 1 91 ? -11.761 -0.096 3.653 1.00 96.38 91 LEU A CA 1
ATOM 707 C C . LEU A 1 91 ? -12.937 -1.067 3.785 1.00 96.38 91 LEU A C 1
ATOM 709 O O . LEU A 1 91 ? -13.302 -1.438 4.899 1.00 96.38 91 LEU A O 1
ATOM 713 N N . SER A 1 92 ? -13.501 -1.509 2.663 1.00 97.06 92 SER A N 1
ATOM 714 C CA . SER A 1 92 ? -14.502 -2.579 2.617 1.00 97.06 92 SER A CA 1
ATOM 715 C C . SER A 1 92 ? -13.896 -3.863 2.068 1.00 97.06 92 SER A C 1
ATOM 717 O O . SER A 1 92 ? -12.962 -3.825 1.262 1.00 97.06 92 SER A O 1
ATOM 719 N N . ARG A 1 93 ? -14.467 -5.007 2.438 1.00 97.38 93 ARG A N 1
ATOM 720 C CA . ARG A 1 93 ? -14.147 -6.301 1.827 1.00 97.38 93 ARG A CA 1
ATOM 721 C C . ARG A 1 93 ? -14.220 -6.225 0.294 1.00 97.38 93 ARG A C 1
ATOM 723 O O . ARG A 1 93 ? -15.064 -5.528 -0.283 1.00 97.38 93 ARG A O 1
ATOM 730 N N . ASN A 1 94 ? -13.314 -6.925 -0.380 1.00 96.31 94 ASN A N 1
ATOM 731 C CA . ASN A 1 94 ? -13.373 -7.153 -1.817 1.00 96.31 94 ASN A CA 1
ATOM 732 C C . ASN A 1 94 ? -13.959 -8.540 -2.111 1.00 96.31 94 ASN A C 1
ATOM 734 O O . ASN A 1 94 ? -13.215 -9.505 -2.248 1.00 96.31 94 ASN A O 1
ATOM 738 N N . ASP A 1 95 ? -15.281 -8.644 -2.257 1.00 94.94 95 ASP A N 1
ATOM 739 C CA . ASP A 1 95 ? -15.945 -9.925 -2.586 1.00 94.94 95 ASP A CA 1
ATOM 740 C C . ASP A 1 95 ? -15.501 -10.492 -3.949 1.00 94.94 95 ASP A C 1
ATOM 742 O O . ASP A 1 95 ? -15.504 -11.701 -4.194 1.00 94.94 95 ASP A O 1
ATOM 746 N N . GLY A 1 96 ? -15.042 -9.602 -4.834 1.00 94.81 96 GLY A N 1
ATOM 747 C CA . GLY A 1 96 ? -14.443 -9.932 -6.122 1.00 94.81 96 GLY A CA 1
ATOM 748 C C . GLY A 1 96 ? -12.967 -10.329 -6.052 1.00 94.81 96 GLY A C 1
ATOM 749 O O . GLY A 1 96 ? -12.361 -10.497 -7.108 1.00 94.81 96 GLY A O 1
ATOM 750 N N . TYR A 1 97 ? -12.367 -10.474 -4.863 1.00 96.38 97 TYR A N 1
ATOM 751 C CA . TYR A 1 97 ? -10.958 -10.854 -4.735 1.00 96.38 97 TYR A CA 1
ATOM 752 C C . TYR A 1 97 ? -10.686 -12.185 -5.451 1.00 96.38 97 TYR A C 1
ATOM 754 O O . TYR A 1 97 ? -11.499 -13.117 -5.407 1.00 96.38 97 TYR A O 1
ATOM 762 N N . TRP A 1 98 ? -9.569 -12.230 -6.175 1.00 94.50 98 TRP A N 1
ATOM 763 C CA . TRP A 1 98 ? -9.249 -13.300 -7.118 1.00 94.50 98 TRP A CA 1
ATOM 764 C C . TRP A 1 98 ? -8.876 -14.603 -6.400 1.00 94.50 98 TRP A C 1
ATOM 766 O O . TRP A 1 98 ? -9.290 -15.676 -6.831 1.00 94.50 98 TRP A O 1
ATOM 776 N N . ASP A 1 99 ? -8.172 -14.515 -5.268 1.00 96.06 99 ASP A N 1
ATOM 777 C CA . ASP A 1 99 ? -7.864 -15.673 -4.432 1.00 96.06 99 ASP A CA 1
ATOM 778 C C . ASP A 1 99 ? -9.026 -15.953 -3.472 1.00 96.06 99 ASP A C 1
ATOM 780 O O . ASP A 1 99 ? -9.157 -15.350 -2.401 1.00 96.06 99 ASP A O 1
ATOM 784 N N . LYS A 1 100 ? -9.874 -16.908 -3.862 1.00 95.06 100 LYS A N 1
ATOM 785 C CA . LYS A 1 100 ? -11.057 -17.312 -3.090 1.00 95.06 100 LYS A CA 1
ATOM 786 C C . LYS A 1 100 ? -10.723 -17.933 -1.734 1.00 95.06 100 LYS A C 1
ATOM 788 O O . LYS A 1 100 ? -11.567 -17.916 -0.844 1.00 95.06 100 LYS A O 1
ATOM 793 N N . THR A 1 101 ? -9.498 -18.419 -1.542 1.00 96.56 101 THR A N 1
ATOM 794 C CA . THR A 1 101 ? -9.052 -18.990 -0.261 1.00 96.56 101 THR A CA 1
ATOM 795 C C . THR A 1 101 ? -8.602 -17.921 0.736 1.00 96.56 101 THR A C 1
ATOM 797 O O . THR A 1 101 ? -8.517 -18.182 1.935 1.00 96.56 101 THR A O 1
ATOM 800 N N . ARG A 1 102 ? -8.347 -16.698 0.253 1.00 95.62 102 ARG A N 1
ATOM 801 C CA . ARG A 1 102 ? -7.839 -15.564 1.040 1.00 95.62 102 ARG A CA 1
ATOM 802 C C . ARG A 1 102 ? -8.774 -14.360 1.022 1.00 95.62 102 ARG A C 1
ATOM 804 O O . ARG A 1 102 ? -8.334 -13.223 1.194 1.00 95.62 102 ARG A O 1
ATOM 811 N N . ILE A 1 103 ? -10.068 -14.599 0.828 1.00 95.31 103 ILE A N 1
ATOM 812 C CA . ILE A 1 103 ? -11.081 -13.561 1.012 1.00 95.31 103 ILE A CA 1
ATOM 813 C C . ILE A 1 103 ? -10.963 -13.030 2.445 1.00 95.31 103 ILE A C 1
ATOM 815 O O . ILE A 1 103 ? -10.842 -13.795 3.407 1.00 95.31 103 ILE A O 1
ATOM 819 N N . ALA A 1 104 ? -10.959 -11.703 2.579 1.00 96.62 104 ALA A N 1
ATOM 820 C CA . ALA A 1 104 ? -10.938 -11.043 3.877 1.00 96.62 104 ALA A CA 1
ATOM 821 C C . ALA A 1 104 ? -12.071 -11.581 4.757 1.00 96.62 104 ALA A C 1
ATOM 823 O O . ALA A 1 104 ? -13.150 -11.856 4.248 1.00 96.62 104 ALA A O 1
ATOM 824 N N . LYS A 1 105 ? -11.837 -11.725 6.068 1.00 96.19 105 LYS A N 1
ATOM 825 C CA . LYS A 1 105 ? -12.849 -12.208 7.030 1.00 96.19 105 LYS A CA 1
ATOM 826 C C . LYS A 1 105 ? -13.699 -11.084 7.627 1.00 96.19 105 LYS A C 1
ATOM 828 O O . LYS A 1 105 ? -14.846 -11.331 7.987 1.00 96.19 105 LYS A O 1
ATOM 833 N N . LEU A 1 106 ? -13.175 -9.862 7.651 1.00 97.06 106 LEU A N 1
ATOM 834 C CA . LEU A 1 106 ? -13.875 -8.663 8.114 1.00 97.06 106 LEU A CA 1
ATOM 835 C C . LEU A 1 106 ? -14.624 -7.979 6.965 1.00 97.06 106 LEU A C 1
ATOM 837 O O . LEU A 1 106 ? -14.116 -7.927 5.845 1.00 97.06 106 LEU A O 1
ATOM 841 N N . ASP A 1 107 ? -15.794 -7.409 7.260 1.00 97.31 107 ASP A N 1
ATOM 842 C CA . ASP A 1 107 ? -16.573 -6.621 6.291 1.00 97.31 107 ASP A CA 1
ATOM 843 C C . ASP A 1 107 ? -15.938 -5.263 6.013 1.00 97.31 107 ASP A C 1
ATOM 845 O O . ASP A 1 107 ? -15.971 -4.755 4.889 1.00 97.31 107 ASP A O 1
ATOM 849 N N . LYS A 1 108 ? -15.369 -4.663 7.059 1.00 97.56 108 LYS A N 1
ATOM 850 C CA . LYS A 1 108 ? -14.926 -3.277 7.066 1.00 97.56 108 LYS A CA 1
ATOM 851 C C . LYS A 1 108 ? -13.749 -3.095 8.013 1.00 97.56 108 LYS A C 1
ATOM 853 O O . LYS A 1 108 ? -13.723 -3.679 9.092 1.00 97.56 108 LYS A O 1
ATOM 858 N N . ILE A 1 109 ? -12.812 -2.245 7.613 1.00 97.62 109 ILE A N 1
ATOM 859 C CA . ILE A 1 109 ? -11.734 -1.732 8.459 1.00 97.62 109 ILE A CA 1
ATOM 860 C C . ILE A 1 109 ? -11.794 -0.208 8.399 1.00 97.62 109 ILE A C 1
ATOM 862 O O . ILE A 1 109 ? -11.946 0.366 7.320 1.00 97.62 109 ILE A O 1
ATOM 866 N N . VAL A 1 110 ? -11.677 0.450 9.549 1.00 97.50 110 VAL A N 1
ATOM 867 C CA . VAL A 1 110 ? -11.486 1.902 9.626 1.00 97.50 110 VAL A CA 1
ATOM 868 C C . VAL A 1 110 ? -10.147 2.157 10.294 1.00 97.50 110 VAL A C 1
ATOM 870 O O . VAL A 1 110 ? -9.923 1.744 11.427 1.00 97.50 110 VAL A O 1
ATOM 873 N N . VAL A 1 111 ? -9.247 2.810 9.569 1.00 96.50 111 VAL A N 1
ATOM 874 C CA . VAL A 1 111 ? -7.909 3.149 10.049 1.00 96.50 111 VAL A CA 1
ATOM 875 C C . VAL A 1 111 ? -7.906 4.609 10.468 1.00 96.50 111 VAL A C 1
ATOM 877 O O . VAL A 1 111 ? -8.244 5.481 9.665 1.00 96.50 111 VAL A O 1
ATOM 880 N N . PHE A 1 112 ? -7.500 4.873 11.708 1.00 95.75 112 PHE A N 1
ATOM 881 C CA . PHE A 1 112 ? -7.341 6.221 12.244 1.00 95.75 112 PHE A CA 1
ATOM 882 C C . PHE A 1 112 ? -5.852 6.569 12.368 1.00 95.75 112 PHE A C 1
ATOM 884 O O . PHE A 1 112 ? -5.099 5.806 12.976 1.00 95.75 112 PHE A O 1
ATOM 891 N N . PRO A 1 113 ? -5.402 7.718 11.837 1.00 94.81 113 PRO A N 1
ATOM 892 C CA . PRO A 1 113 ? -4.044 8.193 12.033 1.00 94.81 113 PRO A CA 1
ATOM 893 C C . PRO A 1 113 ? -3.943 8.857 13.412 1.00 94.81 113 PRO A C 1
ATOM 895 O O . PRO A 1 113 ? -4.146 10.060 13.541 1.00 94.81 113 PRO A O 1
ATOM 898 N N . ILE A 1 114 ? -3.651 8.070 14.449 1.00 94.62 114 ILE A N 1
ATOM 899 C CA . ILE A 1 114 ? -3.393 8.555 15.815 1.00 94.62 114 ILE A CA 1
ATOM 900 C C . ILE A 1 114 ? -1.874 8.481 16.052 1.00 94.62 114 ILE A C 1
ATOM 902 O O . ILE A 1 114 ? -1.370 7.393 16.345 1.00 94.62 114 ILE A O 1
ATOM 906 N N . PRO A 1 115 ? -1.120 9.588 15.895 1.00 93.56 115 PRO A N 1
ATOM 907 C CA . PRO A 1 115 ? 0.344 9.538 15.893 1.00 93.56 115 PRO A CA 1
ATOM 908 C C . PRO A 1 115 ? 0.935 9.205 17.264 1.00 93.56 115 PRO A C 1
ATOM 910 O O . PRO A 1 115 ? 1.904 8.454 17.349 1.00 93.56 115 PRO A O 1
ATOM 913 N N . GLU A 1 116 ? 0.313 9.704 18.335 1.00 94.75 116 GLU A N 1
ATOM 914 C CA . GLU A 1 116 ? 0.823 9.569 19.699 1.00 94.75 116 GLU A CA 1
ATOM 915 C C . GLU A 1 116 ? 0.544 8.171 20.290 1.00 94.75 116 GLU A C 1
ATOM 917 O O . GLU A 1 116 ? -0.628 7.796 20.439 1.00 94.75 116 GLU A O 1
ATOM 922 N N . PRO A 1 117 ? 1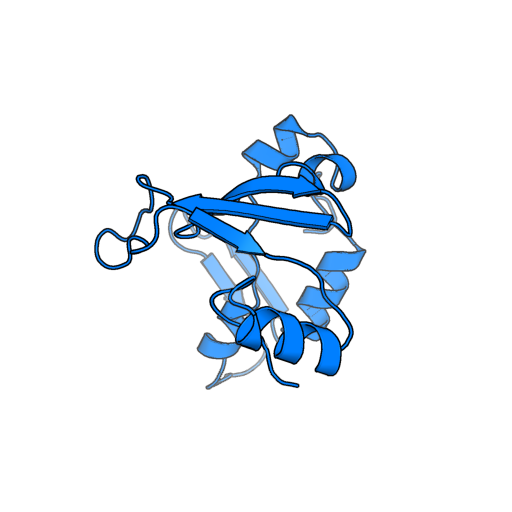.577 7.398 20.689 1.00 94.69 117 PRO A N 1
ATOM 923 C CA . PRO A 1 117 ? 1.406 6.035 21.207 1.00 94.69 117 PRO A CA 1
ATOM 924 C C . PRO A 1 117 ? 0.531 5.953 22.461 1.00 94.69 117 PRO A C 1
ATOM 926 O O . PRO A 1 117 ? -0.308 5.060 22.587 1.00 94.69 117 PRO A O 1
ATOM 929 N N . THR A 1 118 ? 0.671 6.911 23.380 1.00 95.06 118 THR A N 1
ATOM 930 C CA . THR A 1 118 ? -0.142 6.984 24.608 1.00 95.06 118 THR A CA 1
ATOM 931 C C . THR A 1 118 ? -1.618 7.238 24.299 1.00 95.06 118 THR A C 1
ATOM 933 O O . THR A 1 118 ? -2.500 6.687 24.964 1.00 95.06 118 THR A O 1
ATOM 936 N N . THR A 1 119 ? -1.897 8.009 23.244 1.00 95.75 119 THR A N 1
ATOM 937 C CA . THR A 1 119 ? -3.260 8.252 22.756 1.00 95.75 119 THR A CA 1
ATOM 938 C C . THR A 1 119 ? -3.835 6.990 22.115 1.00 95.75 119 THR A C 1
ATOM 940 O O . THR A 1 119 ? -4.969 6.629 22.427 1.00 95.75 119 THR A O 1
ATOM 943 N N . ARG A 1 120 ? -3.053 6.253 21.307 1.00 96.25 120 ARG A N 1
ATOM 944 C CA . ARG A 1 120 ? -3.469 4.938 20.776 1.00 96.25 120 ARG A CA 1
ATOM 945 C C . ARG A 1 120 ? -3.796 3.951 21.894 1.00 96.25 120 ARG A C 1
ATOM 947 O O . ARG A 1 120 ? -4.851 3.325 21.864 1.00 96.25 120 ARG A O 1
ATOM 954 N N . LEU A 1 121 ? -2.934 3.849 22.906 1.00 96.06 121 LEU A N 1
ATOM 955 C CA . LEU A 1 121 ? -3.160 2.962 24.049 1.00 96.06 121 LEU A CA 1
ATOM 956 C C . LEU A 1 121 ? -4.440 3.326 24.809 1.00 96.06 121 LEU A C 1
ATOM 958 O O . LEU A 1 121 ? -5.196 2.442 25.209 1.00 96.06 121 LEU A O 1
ATOM 962 N N . SER A 1 122 ? -4.690 4.621 24.992 1.00 96.69 122 SER A N 1
ATOM 963 C CA . SER A 1 122 ? -5.907 5.101 25.650 1.00 96.69 122 SER A CA 1
ATOM 964 C C . SER A 1 122 ? -7.153 4.773 24.823 1.00 96.69 122 SER A C 1
ATOM 966 O O . SER A 1 122 ? -8.131 4.293 25.389 1.00 96.69 122 SER A O 1
ATOM 968 N N . ALA A 1 123 ? -7.093 4.940 23.495 1.00 96.50 123 ALA A N 1
ATOM 969 C CA . ALA A 1 123 ? -8.170 4.583 22.570 1.00 96.50 123 ALA A CA 1
ATOM 970 C C . ALA A 1 123 ? -8.468 3.073 22.559 1.00 96.50 123 ALA A C 1
ATOM 972 O O . ALA A 1 123 ? -9.627 2.672 22.488 1.00 96.50 123 ALA A O 1
ATOM 973 N N . LEU A 1 124 ? -7.443 2.221 22.664 1.00 97.31 124 LEU A N 1
ATOM 974 C CA . LEU A 1 124 ? -7.643 0.775 22.795 1.00 97.31 124 LEU A CA 1
ATOM 975 C C . LEU A 1 124 ? -8.309 0.434 24.134 1.00 97.31 124 LEU A C 1
ATOM 977 O O . LEU A 1 124 ? -9.284 -0.309 24.176 1.00 97.31 124 LEU A O 1
ATOM 981 N N . ARG A 1 125 ? -7.801 0.997 25.239 1.00 97.06 125 ARG A N 1
ATOM 982 C CA . ARG A 1 125 ? -8.335 0.744 26.589 1.00 97.06 125 ARG A CA 1
ATOM 983 C C . ARG A 1 125 ? -9.773 1.226 26.758 1.00 97.06 125 ARG A C 1
ATOM 985 O O . ARG A 1 125 ? -10.512 0.621 27.526 1.00 97.06 125 ARG A O 1
ATOM 992 N N . SER A 1 126 ? -10.161 2.298 26.068 1.00 97.69 126 SER A N 1
ATOM 993 C CA . SER A 1 126 ? -11.537 2.801 26.068 1.00 97.69 126 SER A CA 1
ATOM 994 C C . SER A 1 126 ? -12.472 2.030 25.131 1.00 97.69 126 SER A C 1
ATOM 996 O O . SER A 1 126 ? -13.675 2.278 25.160 1.00 97.69 126 SER A O 1
ATOM 998 N N . GLY A 1 127 ? -11.949 1.119 24.302 1.00 97.06 127 GLY A N 1
ATOM 999 C CA . GLY A 1 127 ? -12.722 0.407 23.281 1.00 97.06 127 GLY A CA 1
ATOM 1000 C C . GLY A 1 127 ? -13.074 1.259 22.057 1.00 97.06 127 GLY A C 1
ATOM 1001 O O . GLY A 1 127 ? -13.937 0.876 21.275 1.00 97.06 127 GLY A O 1
ATOM 1002 N N . GLN A 1 128 ? -12.429 2.417 21.872 1.00 96.56 128 GLN A N 1
ATOM 1003 C CA . GLN A 1 128 ? -12.611 3.248 20.677 1.00 96.56 128 GLN A CA 1
ATOM 1004 C C . GLN A 1 128 ? -12.043 2.578 19.415 1.00 96.56 128 GLN A C 1
ATOM 1006 O O . GLN A 1 128 ? -12.514 2.844 18.309 1.00 96.56 128 GLN A O 1
ATOM 1011 N N . VAL A 1 129 ? -11.018 1.738 19.572 1.00 97.31 129 VAL A N 1
ATOM 1012 C CA . VAL A 1 129 ? -10.412 0.949 18.493 1.00 97.31 129 VAL A CA 1
ATOM 1013 C C . VAL A 1 129 ? -10.207 -0.491 18.947 1.00 97.31 129 VAL A C 1
ATOM 1015 O O . VAL A 1 129 ? -9.927 -0.735 20.117 1.00 97.31 129 VAL A O 1
ATOM 1018 N N . ASP A 1 130 ? -10.291 -1.434 18.009 1.00 97.12 130 ASP A N 1
ATOM 1019 C CA . ASP A 1 130 ? -10.122 -2.869 18.287 1.00 97.12 130 ASP A CA 1
ATOM 1020 C C . ASP A 1 130 ? -8.652 -3.321 18.263 1.00 97.12 130 ASP A C 1
ATOM 1022 O O . ASP A 1 130 ? -8.301 -4.388 18.766 1.00 97.12 130 ASP A O 1
ATOM 1026 N N . TRP A 1 131 ? -7.777 -2.527 17.642 1.00 96.38 131 TRP A N 1
ATOM 1027 C CA . TRP A 1 131 ? -6.363 -2.840 17.461 1.00 96.38 131 TRP A CA 1
ATOM 1028 C C . TRP A 1 131 ? -5.533 -1.562 17.335 1.00 96.38 131 TRP A C 1
ATOM 1030 O O . TRP A 1 131 ? -6.002 -0.558 16.795 1.00 96.38 131 TRP A O 1
ATOM 1040 N N . ILE A 1 132 ? -4.282 -1.612 17.798 1.00 95.75 132 ILE A N 1
ATOM 1041 C CA . ILE A 1 132 ? -3.294 -0.542 17.623 1.00 95.75 132 ILE A CA 1
ATOM 1042 C C . ILE A 1 132 ? -1.935 -1.122 17.244 1.00 95.75 132 ILE A C 1
ATOM 1044 O O . ILE A 1 132 ? -1.562 -2.206 17.689 1.00 95.75 132 ILE A O 1
ATOM 1048 N N . GLU A 1 133 ? -1.157 -0.341 16.500 1.00 90.69 133 GLU A N 1
ATOM 1049 C CA . GLU A 1 133 ? 0.284 -0.536 16.402 1.00 90.69 133 GLU A CA 1
ATOM 1050 C C . GLU A 1 133 ? 0.966 0.034 17.655 1.00 90.69 133 GLU A C 1
ATOM 1052 O O . GLU A 1 133 ? 0.715 1.181 18.054 1.00 90.69 133 GLU A O 1
ATOM 1057 N N . VAL A 1 134 ? 1.858 -0.753 18.252 1.00 75.19 134 VAL A N 1
ATOM 1058 C CA . VAL A 1 134 ? 2.767 -0.300 19.306 1.00 75.19 134 VAL A CA 1
ATOM 1059 C C . VAL A 1 134 ? 4.171 -0.283 18.705 1.00 75.19 134 VAL A C 1
ATOM 1061 O O . VAL A 1 134 ? 4.761 -1.338 18.492 1.00 75.19 134 VAL A O 1
ATOM 1064 N N . GLN A 1 135 ? 4.654 0.916 18.387 1.00 58.50 135 GLN A N 1
ATOM 1065 C CA . GLN A 1 135 ? 6.054 1.218 18.093 1.00 58.50 135 GLN A CA 1
ATOM 1066 C C . GLN A 1 135 ? 6.580 2.111 19.206 1.00 58.50 135 GLN A C 1
ATOM 1068 O O . GLN A 1 135 ? 5.798 2.996 19.639 1.00 58.50 135 GLN A O 1
#

Foldseek 3Di:
DCPDLPDDVVVVVVLCVLVVQFPDKDDPDPPDIDTDGPDDDPCVVVSVVSVDDFDPVLCVVQVDPVSCVQQGDDLDQWGFPGDDPQAKTKIAGDPVRPPPVPRDPDGIDIDHPDPDQVVQVVCCVVVVDVDDDDD

Sequence (135 aa):
KQDAPQFDPPNAAVAVARDPYVAGYRKIDDWTIEIANPRPISYFPNMATWILHVSPTQFAKTGSWAEFAKAPAGSGPFKITEFKPRVSATLSRNDGYWDKTRIAKLDKIVVFPIPEPTTRLSALRSGQVDWIEVQ